Protein AF-A0A524F9W1-F1 (afdb_monomer_lite)

Secondary structure (DSSP, 8-state):
-----PPPPPP-SS--HHHHHHT-SS---EEEEEE-TTS-EEEEEESSEEE-SSS-EEE-------

pLDDT: mean 87.45, std 11.75, range [48.06, 97.62]

Foldseek 3Di:
DDDDDPDDDDDDQWDDPVQQVVFPPQFDWDWDWDADPVRDIDIDIFGAKGAPGGRDIDGDDPDDDD

Sequence (66 aa):
MMEQKEELPLWTSELSEEIIKFTQPDIMVKLIATVDPRNWPHITMISSNRAISHDQIVWGQFTIGT

Structure (mmCIF, N/CA/C/O backbone):
data_AF-A0A524F9W1-F1
#
_entry.id   AF-A0A524F9W1-F1
#
loop_
_atom_site.group_PDB
_atom_site.id
_atom_site.type_symbol
_atom_site.label_atom_id
_atom_site.label_alt_id
_atom_site.label_comp_id
_atom_site.label_asym_id
_atom_site.label_entity_id
_atom_site.label_seq_id
_atom_site.pdbx_PDB_ins_code
_atom_site.Cartn_x
_atom_site.Cartn_y
_atom_site.Cartn_z
_atom_site.occupancy
_atom_site.B_iso_or_equiv
_atom_site.auth_seq_id
_atom_site.auth_comp_id
_atom_site.auth_asym_id
_atom_site.auth_atom_id
_atom_site.pdbx_PDB_model_num
ATOM 1 N N . MET A 1 1 ? 11.901 -4.101 38.116 1.00 51.75 1 MET A N 1
ATOM 2 C CA . MET A 1 1 ? 10.849 -3.659 37.179 1.00 51.75 1 MET A CA 1
ATOM 3 C C . MET A 1 1 ? 10.691 -4.768 36.157 1.00 51.75 1 MET A C 1
ATOM 5 O O . MET A 1 1 ? 11.703 -5.168 35.602 1.00 51.75 1 MET A O 1
ATOM 9 N N . MET A 1 2 ? 9.502 -5.357 36.018 1.00 53.66 2 MET A N 1
ATOM 10 C CA . MET A 1 2 ? 9.252 -6.376 34.991 1.00 53.66 2 MET A CA 1
ATOM 11 C C . MET A 1 2 ? 9.011 -5.657 33.667 1.00 53.66 2 MET A C 1
ATOM 13 O O . MET A 1 2 ? 8.092 -4.851 33.562 1.00 53.66 2 MET A O 1
ATOM 17 N N . GLU A 1 3 ? 9.875 -5.914 32.695 1.00 64.19 3 GLU A N 1
ATOM 18 C CA . GLU A 1 3 ? 9.731 -5.442 31.324 1.00 64.19 3 GLU A CA 1
ATOM 19 C C . GLU A 1 3 ? 8.553 -6.204 30.698 1.00 64.19 3 GLU A C 1
ATOM 21 O O . GLU A 1 3 ? 8.611 -7.425 30.534 1.00 64.19 3 GLU A O 1
ATOM 26 N N . GLN A 1 4 ? 7.435 -5.517 30.444 1.00 67.19 4 GLN A N 1
ATOM 27 C CA . GLN A 1 4 ? 6.342 -6.099 29.670 1.00 67.19 4 GLN A CA 1
ATOM 28 C C . GLN A 1 4 ? 6.831 -6.229 28.233 1.00 67.19 4 GLN A C 1
ATOM 30 O O . GLN A 1 4 ? 7.025 -5.238 27.534 1.00 67.19 4 GLN A O 1
ATOM 35 N N . LYS A 1 5 ? 7.088 -7.465 27.816 1.00 66.19 5 LYS A N 1
ATOM 36 C CA . LYS A 1 5 ? 7.438 -7.774 26.439 1.00 66.19 5 LYS A CA 1
ATOM 37 C C . LYS A 1 5 ? 6.152 -7.674 25.624 1.00 66.19 5 LYS A C 1
ATOM 39 O O . LYS A 1 5 ? 5.318 -8.570 25.708 1.00 66.19 5 LYS A O 1
ATOM 44 N N . GLU A 1 6 ? 5.963 -6.568 24.908 1.00 76.31 6 GLU A N 1
ATOM 45 C CA . GLU A 1 6 ? 4.881 -6.468 23.928 1.00 76.31 6 GLU A CA 1
ATOM 4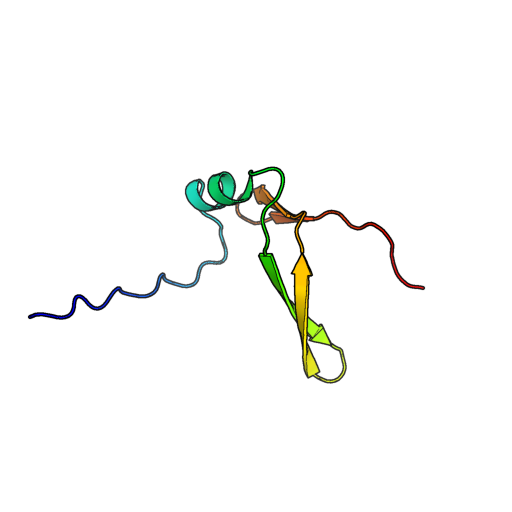6 C C . GLU A 1 6 ? 5.069 -7.587 22.901 1.00 76.31 6 GLU A C 1
ATOM 48 O O . GLU A 1 6 ? 6.097 -7.674 22.222 1.00 76.31 6 GLU A O 1
ATOM 53 N N . GLU A 1 7 ? 4.104 -8.502 22.843 1.00 79.31 7 GLU A N 1
ATOM 54 C CA . GLU A 1 7 ? 4.070 -9.505 21.791 1.00 79.31 7 GLU A CA 1
ATOM 55 C C . GLU A 1 7 ? 3.826 -8.785 20.466 1.00 79.31 7 GLU A C 1
ATOM 57 O O . GLU A 1 7 ? 2.864 -8.028 20.318 1.00 79.31 7 GLU A O 1
ATOM 62 N N . LEU A 1 8 ? 4.730 -8.992 19.505 1.00 73.88 8 LEU A N 1
ATOM 63 C CA . LEU A 1 8 ? 4.539 -8.460 18.163 1.00 73.88 8 LEU A CA 1
ATOM 64 C C . LEU A 1 8 ? 3.240 -9.041 17.586 1.00 73.88 8 LEU A C 1
ATOM 66 O O . LEU A 1 8 ? 2.987 -10.238 17.755 1.00 73.88 8 LEU A O 1
ATOM 70 N N . PRO A 1 9 ? 2.431 -8.232 16.886 1.00 74.94 9 PRO A N 1
ATOM 71 C CA . PRO A 1 9 ? 1.215 -8.729 16.267 1.00 74.94 9 PRO A CA 1
ATOM 72 C C . PRO A 1 9 ? 1.536 -9.858 15.282 1.00 74.94 9 PRO A C 1
ATOM 74 O O . PRO A 1 9 ? 2.541 -9.824 14.565 1.00 74.94 9 PRO A O 1
ATOM 77 N N . LEU A 1 10 ? 0.666 -10.867 15.248 1.00 82.25 10 LEU A N 1
ATOM 78 C CA . LEU A 1 10 ? 0.748 -11.945 14.269 1.00 82.25 10 LEU A CA 1
ATOM 79 C C . LEU A 1 10 ? 0.570 -11.373 12.859 1.00 82.25 10 LEU A C 1
ATOM 81 O O . LEU A 1 10 ? -0.312 -10.549 12.613 1.00 82.25 10 LEU A O 1
ATOM 85 N N . TRP A 1 11 ? 1.397 -11.841 11.925 1.00 86.69 11 TRP A N 1
ATOM 86 C CA . TRP A 1 11 ? 1.241 -11.507 10.515 1.00 86.69 11 TRP A CA 1
ATOM 87 C C . TRP A 1 11 ? -0.096 -12.043 9.999 1.00 86.69 11 TRP A C 1
ATOM 89 O O . TRP A 1 11 ? -0.406 -13.222 10.163 1.00 86.69 11 TRP A O 1
ATOM 99 N N . THR A 1 12 ? -0.869 -11.172 9.358 1.00 90.56 12 THR A N 1
ATOM 100 C CA . THR A 1 12 ? -2.179 -11.477 8.777 1.00 90.56 12 THR A CA 1
ATOM 101 C C . THR A 1 12 ? -2.240 -10.961 7.342 1.00 90.56 12 THR A C 1
ATOM 103 O O . THR A 1 12 ? -1.595 -9.967 7.007 1.00 90.56 12 THR A O 1
ATOM 106 N N . SER A 1 13 ? -3.001 -11.647 6.490 1.00 90.25 13 SER A N 1
ATOM 107 C CA . SER A 1 13 ? -3.303 -11.207 5.122 1.00 90.25 13 SER A CA 1
ATOM 108 C C . SER A 1 13 ? -4.447 -10.194 5.055 1.00 90.25 13 SER A C 1
ATOM 110 O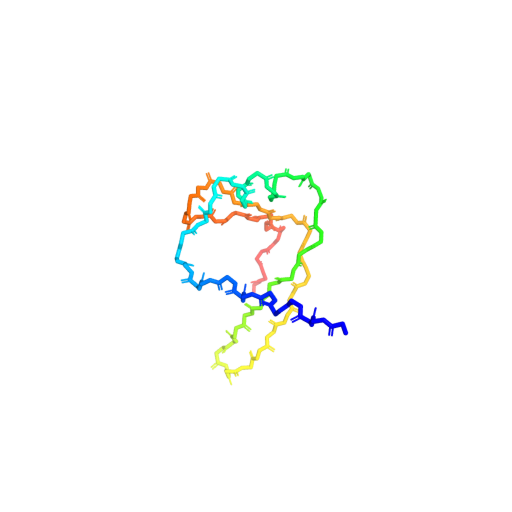 O . SER A 1 13 ? -4.690 -9.638 3.989 1.00 90.25 13 SER A O 1
ATOM 112 N N . GLU A 1 14 ? -5.146 -9.963 6.168 1.00 94.81 14 GLU A N 1
ATOM 113 C CA . GLU A 1 14 ? -6.322 -9.097 6.236 1.00 94.81 14 GLU A CA 1
ATOM 114 C C . GLU A 1 14 ? -6.117 -7.933 7.207 1.00 94.81 14 GLU A C 1
ATOM 116 O O . GLU A 1 14 ? -5.631 -8.099 8.329 1.00 94.81 14 GLU A O 1
ATOM 121 N N . LEU A 1 15 ? -6.532 -6.744 6.776 1.00 93.75 15 LEU A N 1
ATOM 122 C CA . LEU A 1 15 ? -6.564 -5.530 7.581 1.00 93.75 15 LEU A CA 1
ATOM 123 C C . LEU A 1 15 ? -7.779 -5.553 8.511 1.00 93.75 15 LEU A C 1
ATOM 125 O O . LEU A 1 15 ? -8.889 -5.862 8.086 1.00 93.75 15 LEU A O 1
ATOM 129 N N . SER A 1 16 ? -7.599 -5.174 9.776 1.00 94.38 16 SER A N 1
ATOM 130 C CA . SER A 1 16 ? -8.725 -4.980 10.694 1.00 94.38 16 SER A CA 1
ATOM 131 C C . SER A 1 16 ? -9.471 -3.676 10.391 1.00 94.38 16 SER A C 1
ATOM 133 O O . SER A 1 16 ? -8.921 -2.749 9.791 1.00 94.38 16 SER A O 1
ATOM 135 N N . GLU A 1 17 ? -10.711 -3.552 10.873 1.00 95.75 17 GLU A N 1
ATOM 136 C CA . GLU A 1 17 ? -11.454 -2.288 10.773 1.00 95.75 17 GLU A CA 1
ATOM 137 C C . GLU A 1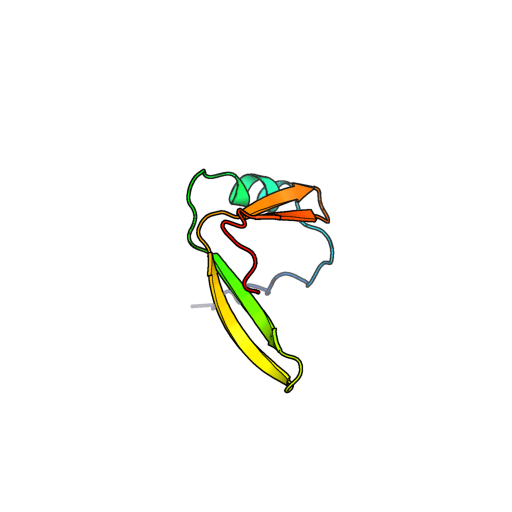 17 ? -10.710 -1.108 11.412 1.00 95.75 17 GLU A C 1
ATOM 139 O O . GLU A 1 17 ? -10.808 0.024 10.939 1.00 95.75 17 GLU A O 1
ATOM 144 N N . GLU A 1 18 ? -9.973 -1.363 12.494 1.00 94.44 18 GLU A N 1
ATOM 145 C CA . GLU A 1 18 ? -9.164 -0.357 13.177 1.00 94.44 18 GLU A CA 1
ATOM 146 C C . GLU A 1 18 ? -8.050 0.165 12.268 1.00 94.44 18 GLU A C 1
ATOM 148 O O . GLU A 1 18 ? -7.892 1.377 12.129 1.00 94.44 18 GLU A O 1
ATOM 153 N N . ILE A 1 19 ? -7.342 -0.728 11.570 1.00 92.31 19 ILE A N 1
ATOM 154 C CA . ILE A 1 19 ? -6.303 -0.341 10.611 1.00 92.31 19 ILE A CA 1
ATOM 155 C C . ILE A 1 19 ? -6.909 0.391 9.413 1.00 92.31 19 ILE A C 1
ATOM 157 O O . ILE A 1 19 ? -6.369 1.409 8.973 1.00 92.31 19 ILE A O 1
ATOM 161 N N . ILE A 1 20 ? -8.061 -0.059 8.909 1.00 95.75 20 ILE A N 1
ATOM 162 C CA . ILE A 1 20 ? -8.750 0.639 7.819 1.00 95.75 20 ILE A CA 1
ATOM 163 C C . ILE A 1 20 ? -9.060 2.081 8.237 1.00 95.75 20 ILE A C 1
ATOM 165 O O . ILE A 1 20 ? -8.695 3.005 7.505 1.00 95.75 20 ILE A O 1
ATOM 169 N N . LYS A 1 21 ? -9.635 2.285 9.432 1.00 95.88 21 LYS A N 1
ATOM 170 C CA . LYS A 1 21 ? -9.926 3.612 10.008 1.00 95.88 21 LYS A CA 1
ATOM 171 C C . LYS A 1 21 ? -8.657 4.438 10.224 1.00 95.88 21 LYS A C 1
ATOM 173 O O . LYS A 1 21 ? -8.629 5.608 9.850 1.00 95.88 21 LYS A O 1
ATOM 178 N N . PHE A 1 22 ? -7.594 3.828 10.746 1.00 93.94 22 PHE A N 1
ATOM 179 C CA . PHE A 1 22 ? -6.297 4.474 10.959 1.00 93.94 22 PHE A CA 1
ATOM 180 C C . PHE A 1 22 ? -5.721 5.065 9.667 1.00 93.94 22 PHE A C 1
ATOM 182 O O . PHE A 1 22 ? -5.111 6.129 9.692 1.00 93.94 22 PHE A O 1
ATOM 189 N N . THR A 1 23 ? -5.948 4.421 8.520 1.00 93.25 23 THR A N 1
ATOM 190 C CA . THR A 1 23 ? -5.417 4.894 7.233 1.00 93.25 23 THR A CA 1
ATOM 191 C C . THR A 1 23 ? -6.238 5.985 6.538 1.00 93.25 23 THR A C 1
ATOM 193 O O . THR A 1 23 ? -5.814 6.424 5.471 1.00 93.25 23 THR A O 1
ATOM 196 N N . GLN A 1 24 ? -7.373 6.419 7.103 1.00 94.44 24 GLN A N 1
ATOM 197 C CA . GLN A 1 24 ? -8.276 7.403 6.484 1.00 94.44 24 GLN A CA 1
ATOM 198 C C . GLN A 1 24 ? -7.883 8.892 6.550 1.00 94.44 24 GLN A C 1
ATOM 200 O O . GLN A 1 24 ? -8.479 9.637 5.774 1.00 94.44 24 GLN A O 1
ATOM 205 N N . PRO A 1 25 ? -6.962 9.383 7.409 1.00 93.12 25 PRO A N 1
ATOM 206 C CA . PRO A 1 25 ? -6.576 10.795 7.383 1.00 93.12 25 PRO A CA 1
ATOM 207 C C . PRO A 1 25 ? -6.126 11.261 5.992 1.00 93.12 25 PRO A C 1
ATOM 209 O O . PRO A 1 25 ? -5.412 10.537 5.299 1.00 93.12 25 PRO A O 1
ATOM 212 N N . ASP A 1 26 ? -6.499 12.489 5.618 1.00 84.31 26 ASP A N 1
ATOM 213 C CA . ASP A 1 26 ? -6.268 13.041 4.271 1.00 84.31 26 ASP A CA 1
ATOM 214 C C . ASP A 1 26 ? -4.785 13.067 3.871 1.00 84.31 26 ASP A C 1
ATOM 216 O O . ASP A 1 26 ? -4.440 12.902 2.699 1.00 84.31 26 ASP A O 1
ATOM 220 N N . ILE A 1 27 ? -3.899 13.273 4.850 1.00 85.12 27 ILE A N 1
ATOM 221 C CA . ILE A 1 27 ? -2.447 13.267 4.677 1.00 85.12 27 ILE A CA 1
ATOM 222 C C . ILE A 1 27 ? -1.830 12.443 5.805 1.00 85.12 27 ILE A C 1
ATOM 224 O O . ILE A 1 27 ? -1.946 12.787 6.980 1.00 85.12 27 ILE A O 1
ATOM 228 N N . MET A 1 28 ? -1.119 11.379 5.440 1.00 90.12 28 MET A N 1
ATOM 229 C CA . MET A 1 28 ? -0.319 10.579 6.365 1.00 90.12 28 MET A CA 1
ATOM 230 C C . MET A 1 28 ? 0.975 10.172 5.670 1.00 90.12 28 MET A C 1
ATOM 232 O O . MET A 1 28 ? 0.936 9.606 4.583 1.00 90.12 28 MET A O 1
ATOM 236 N N . VAL A 1 29 ? 2.123 10.427 6.301 1.00 91.25 29 VAL A N 1
ATOM 237 C CA . VAL A 1 29 ? 3.415 9.955 5.787 1.00 91.25 29 VAL A CA 1
ATOM 238 C C . VAL A 1 29 ? 3.520 8.452 6.017 1.00 91.25 29 VAL A C 1
ATOM 240 O O . VAL A 1 29 ? 3.478 7.993 7.157 1.00 91.25 29 VAL A O 1
ATOM 243 N N . LYS A 1 30 ? 3.670 7.690 4.935 1.00 91.50 30 LYS A N 1
ATOM 244 C CA . LYS A 1 30 ? 3.858 6.238 4.964 1.00 91.50 30 LYS A CA 1
ATOM 245 C C . LYS A 1 30 ? 5.069 5.846 4.126 1.00 91.50 30 LYS A C 1
ATOM 247 O O . LYS A 1 30 ? 5.501 6.583 3.238 1.00 91.50 30 LYS A O 1
ATOM 252 N N . LEU A 1 31 ? 5.620 4.676 4.425 1.00 93.44 31 LEU A N 1
ATOM 253 C CA . LEU A 1 31 ? 6.752 4.092 3.713 1.00 93.44 31 LEU A CA 1
ATOM 254 C C . LEU A 1 31 ? 6.286 2.823 3.000 1.00 93.44 31 LEU A C 1
ATOM 256 O O . LEU A 1 31 ? 5.661 1.963 3.616 1.00 93.44 31 LEU A O 1
ATOM 260 N N . ILE A 1 32 ? 6.594 2.710 1.711 1.00 91.69 32 ILE A N 1
ATOM 261 C CA . ILE A 1 32 ? 6.367 1.505 0.911 1.00 91.69 32 ILE A CA 1
ATOM 262 C C . ILE A 1 32 ? 7.726 0.919 0.555 1.00 91.69 32 ILE A C 1
ATOM 264 O O . ILE A 1 32 ? 8.570 1.619 -0.003 1.00 91.69 32 ILE A O 1
ATOM 268 N N . ALA A 1 33 ? 7.915 -0.364 0.853 1.00 94.00 33 ALA A N 1
ATOM 269 C CA . ALA A 1 33 ? 9.074 -1.121 0.411 1.00 94.00 33 ALA A CA 1
ATOM 270 C C . ALA A 1 33 ? 8.706 -1.990 -0.799 1.00 94.00 33 ALA A C 1
ATOM 272 O O . ALA A 1 33 ? 7.681 -2.670 -0.787 1.00 94.00 33 ALA A O 1
ATOM 273 N N . THR A 1 34 ? 9.541 -1.982 -1.833 1.00 94.44 34 THR A N 1
ATOM 274 C CA . THR A 1 34 ? 9.422 -2.861 -3.004 1.00 94.44 34 THR A CA 1
ATOM 275 C C . THR A 1 34 ? 10.762 -3.518 -3.307 1.00 94.44 34 THR A C 1
ATOM 277 O O . THR A 1 34 ? 11.805 -3.098 -2.806 1.00 94.44 34 THR A O 1
ATOM 280 N N . VAL A 1 35 ? 10.740 -4.570 -4.122 1.00 96.75 35 VAL A N 1
ATOM 281 C CA . VAL A 1 35 ? 11.942 -5.223 -4.645 1.00 96.75 35 VAL A CA 1
ATOM 282 C C . VAL A 1 35 ? 11.892 -5.131 -6.164 1.00 96.75 35 VAL A C 1
ATOM 284 O O . VAL A 1 35 ? 10.862 -5.434 -6.765 1.00 96.75 35 VAL A O 1
ATOM 287 N N . ASP A 1 36 ? 12.974 -4.666 -6.785 1.00 93.56 36 ASP A N 1
ATOM 288 C CA . ASP A 1 36 ? 13.051 -4.548 -8.244 1.00 93.56 36 ASP A CA 1
ATOM 289 C C . ASP A 1 36 ? 13.447 -5.882 -8.924 1.00 93.56 36 ASP A C 1
ATOM 291 O O . ASP A 1 36 ? 13.820 -6.842 -8.243 1.00 93.56 36 ASP A O 1
ATOM 295 N N . PRO A 1 37 ? 13.427 -5.975 -10.270 1.00 96.56 37 PRO A N 1
ATOM 296 C CA . PRO A 1 37 ? 13.831 -7.193 -10.984 1.00 96.56 37 PRO A CA 1
ATOM 297 C C . PRO A 1 37 ? 15.292 -7.634 -10.775 1.00 96.56 37 PRO A C 1
ATOM 299 O O . PRO A 1 37 ? 15.645 -8.752 -11.138 1.00 96.56 37 PRO A O 1
ATOM 302 N N . ARG A 1 38 ? 16.155 -6.780 -10.208 1.00 97.56 38 ARG A N 1
ATOM 303 C CA . ARG A 1 38 ? 17.543 -7.112 -9.835 1.00 97.56 38 ARG A CA 1
ATOM 304 C C . ARG A 1 38 ? 17.641 -7.617 -8.394 1.00 97.56 38 ARG A C 1
ATOM 306 O O . ARG A 1 38 ? 18.744 -7.864 -7.912 1.00 97.56 38 ARG A O 1
ATOM 313 N N . ASN A 1 39 ? 16.502 -7.779 -7.722 1.00 96.44 39 ASN A N 1
ATOM 314 C CA . ASN A 1 39 ? 16.380 -8.181 -6.329 1.00 96.44 39 ASN A CA 1
ATOM 315 C C . ASN A 1 39 ? 16.913 -7.133 -5.336 1.00 96.44 39 ASN A C 1
ATOM 317 O O . ASN A 1 39 ? 17.390 -7.482 -4.254 1.00 96.44 39 ASN A O 1
ATOM 321 N N . TRP A 1 40 ? 16.870 -5.847 -5.701 1.00 97.50 40 TRP A N 1
ATOM 322 C CA . TRP A 1 40 ? 17.289 -4.758 -4.816 1.00 97.50 40 TRP A CA 1
ATOM 323 C C . TRP A 1 40 ? 16.090 -4.135 -4.098 1.00 97.50 40 TRP A C 1
ATOM 325 O O . TRP A 1 40 ? 15.075 -3.865 -4.749 1.00 97.50 40 TRP A O 1
ATOM 335 N N . PRO A 1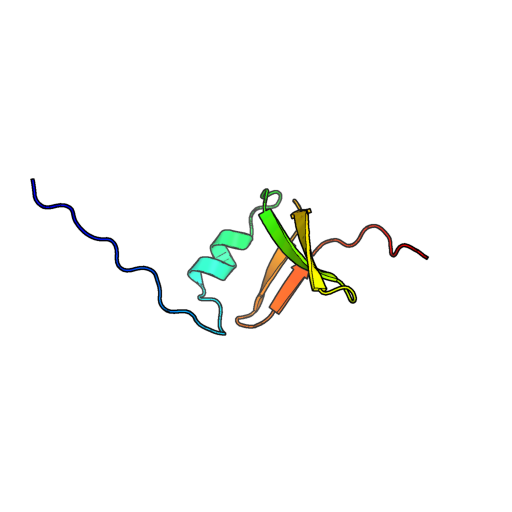 41 ? 16.186 -3.895 -2.775 1.00 97.62 41 PRO A N 1
ATOM 336 C CA . PRO A 1 41 ? 15.123 -3.259 -2.017 1.00 97.62 41 PRO A CA 1
ATOM 337 C C . PRO A 1 41 ? 15.090 -1.752 -2.283 1.00 97.62 41 PRO A C 1
ATOM 339 O O . PRO A 1 41 ? 16.123 -1.081 -2.282 1.00 97.62 41 PRO A O 1
ATOM 342 N N . HIS A 1 42 ? 13.886 -1.214 -2.433 1.00 95.94 42 HIS A N 1
ATOM 343 C CA . HIS A 1 42 ? 13.618 0.214 -2.571 1.00 95.94 42 HIS A CA 1
ATOM 344 C C . HIS A 1 42 ? 12.617 0.644 -1.510 1.00 95.94 42 HIS A C 1
ATOM 346 O O . HIS A 1 42 ? 11.657 -0.075 -1.247 1.00 95.94 42 HIS A O 1
ATOM 352 N N . ILE A 1 43 ? 12.817 1.823 -0.921 1.00 95.31 43 ILE A N 1
ATOM 353 C CA . ILE A 1 43 ? 11.859 2.438 0.001 1.00 95.31 43 ILE A CA 1
ATOM 354 C C . ILE A 1 43 ? 11.378 3.746 -0.615 1.00 95.31 43 ILE A C 1
ATOM 356 O O . ILE A 1 43 ? 12.178 4.610 -0.964 1.00 95.31 43 ILE A O 1
ATOM 360 N N . THR A 1 44 ? 10.063 3.892 -0.730 1.00 91.75 44 THR A N 1
ATOM 361 C CA . THR A 1 44 ? 9.400 5.099 -1.225 1.00 91.75 44 THR A CA 1
ATOM 362 C C . THR A 1 44 ? 8.569 5.720 -0.115 1.00 91.75 44 THR A C 1
ATOM 364 O O . THR A 1 44 ? 7.783 5.036 0.541 1.00 91.75 44 THR A O 1
ATOM 367 N N . MET A 1 45 ? 8.713 7.029 0.077 1.00 93.12 45 MET A N 1
ATOM 368 C CA . MET A 1 45 ? 7.810 7.804 0.920 1.00 93.12 45 MET A CA 1
ATOM 369 C C . MET A 1 45 ? 6.559 8.173 0.121 1.00 93.12 45 MET A C 1
ATOM 371 O O . MET A 1 45 ? 6.663 8.742 -0.965 1.00 93.12 45 MET A O 1
ATOM 375 N N . ILE A 1 46 ? 5.383 7.875 0.668 1.00 90.88 46 ILE A N 1
ATOM 376 C CA . ILE A 1 46 ? 4.089 8.197 0.067 1.00 90.88 46 ILE A CA 1
ATOM 377 C C . ILE A 1 46 ? 3.192 8.881 1.099 1.00 90.88 46 ILE A C 1
ATOM 379 O O . ILE A 1 46 ? 3.116 8.450 2.246 1.00 90.88 46 ILE A O 1
ATOM 383 N N . SER A 1 47 ? 2.524 9.963 0.702 1.00 91.12 47 SER A N 1
ATOM 384 C CA . SER A 1 47 ? 1.589 10.700 1.566 1.00 91.12 47 SER A CA 1
ATOM 385 C C . SER A 1 47 ? 0.118 10.384 1.283 1.00 91.12 47 SER A C 1
ATOM 387 O O . SER A 1 47 ? -0.748 10.669 2.107 1.00 91.12 47 SER A O 1
ATOM 389 N N . SER A 1 48 ? -0.164 9.808 0.111 1.00 89.81 48 SER A N 1
ATOM 390 C CA . SER A 1 48 ? -1.515 9.586 -0.403 1.00 89.81 48 SER A CA 1
ATOM 391 C C . SER A 1 48 ? -1.761 8.106 -0.670 1.00 89.81 48 SER A C 1
ATOM 393 O O . SER A 1 48 ? -1.700 7.653 -1.811 1.00 89.81 48 SER A O 1
ATOM 395 N N . ASN A 1 49 ? -2.060 7.347 0.380 1.00 92.06 49 ASN A N 1
ATOM 396 C CA . ASN A 1 49 ? -2.615 6.000 0.276 1.00 92.06 49 ASN A CA 1
ATOM 397 C C . ASN A 1 49 ? -3.598 5.720 1.417 1.00 92.06 49 ASN A C 1
ATOM 399 O O . ASN A 1 49 ? -3.497 6.318 2.485 1.00 92.06 49 ASN A O 1
ATOM 403 N N . ARG A 1 50 ? -4.517 4.776 1.230 1.00 94.06 50 ARG A N 1
ATOM 404 C CA . ARG A 1 50 ? -5.441 4.311 2.275 1.00 94.06 50 ARG A CA 1
ATOM 405 C C . ARG A 1 50 ? -5.957 2.911 1.979 1.00 94.06 50 ARG A C 1
ATOM 407 O O . ARG A 1 50 ? -6.019 2.517 0.816 1.00 94.06 50 ARG A O 1
ATOM 414 N N . ALA A 1 51 ? -6.350 2.185 3.016 1.00 95.31 51 ALA A N 1
ATOM 415 C CA . ALA A 1 51 ? -7.113 0.957 2.849 1.00 95.31 51 ALA A CA 1
ATOM 416 C C . ALA A 1 51 ? -8.570 1.285 2.488 1.00 95.31 51 ALA A C 1
ATOM 418 O O . ALA A 1 51 ? -9.132 2.258 3.000 1.00 95.31 51 ALA A O 1
ATOM 419 N N . ILE A 1 52 ? -9.168 0.487 1.601 1.00 95.94 52 ILE A N 1
ATOM 420 C CA . ILE A 1 52 ? -10.585 0.615 1.206 1.00 95.94 52 ILE A CA 1
ATOM 421 C C . ILE A 1 52 ? -11.404 -0.650 1.485 1.00 95.94 52 ILE A C 1
ATOM 423 O O . ILE A 1 52 ? -12.630 -0.587 1.500 1.00 95.94 52 ILE A O 1
ATOM 427 N N . SER A 1 53 ? -10.735 -1.768 1.754 1.00 96.81 53 SER A N 1
ATOM 428 C CA . SER A 1 53 ? -11.312 -3.038 2.196 1.00 96.81 53 SER A CA 1
ATOM 429 C C . SER A 1 53 ? -10.283 -3.788 3.051 1.00 96.81 53 SER A C 1
ATOM 431 O O . SER A 1 53 ? -9.176 -3.295 3.285 1.00 96.81 53 SER A O 1
ATOM 433 N N . HIS A 1 54 ? -10.645 -4.984 3.512 1.00 96.81 54 HIS A N 1
ATOM 434 C CA . HIS A 1 54 ? -9.771 -5.855 4.302 1.00 96.81 54 HIS A CA 1
ATOM 435 C C . HIS A 1 54 ? -8.532 -6.341 3.533 1.00 96.81 54 HIS A C 1
ATOM 437 O O . HIS A 1 54 ? -7.533 -6.691 4.149 1.00 96.81 54 HIS A O 1
ATOM 443 N N . ASP A 1 55 ? -8.571 -6.326 2.205 1.00 96.38 55 ASP A N 1
ATOM 444 C CA . ASP A 1 55 ? -7.562 -6.901 1.312 1.00 96.38 55 ASP A CA 1
ATOM 445 C C . ASP A 1 55 ? -7.012 -5.899 0.281 1.00 96.38 55 ASP A C 1
ATOM 447 O O . ASP A 1 55 ? -6.185 -6.258 -0.558 1.00 96.38 55 ASP A O 1
ATOM 451 N N . GLN A 1 56 ? -7.445 -4.633 0.331 1.00 95.56 56 GLN A N 1
ATOM 452 C CA . GLN A 1 56 ? -7.114 -3.646 -0.695 1.00 95.56 56 GLN A CA 1
ATOM 453 C C . GLN A 1 56 ? -6.655 -2.304 -0.124 1.00 95.56 56 GLN A C 1
ATOM 455 O O . GLN A 1 56 ? -7.311 -1.671 0.710 1.00 95.56 56 GLN A O 1
ATOM 460 N N . ILE A 1 57 ? -5.544 -1.819 -0.682 1.00 93.62 57 ILE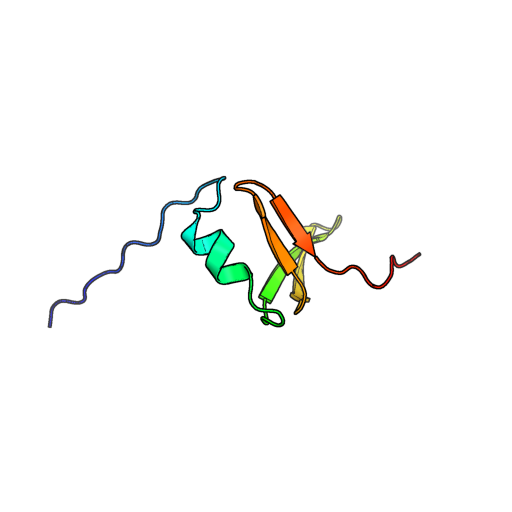 A N 1
ATOM 461 C CA . ILE A 1 57 ? -5.005 -0.473 -0.481 1.00 93.62 57 ILE A CA 1
ATOM 462 C C . ILE A 1 57 ? -5.005 0.253 -1.825 1.00 93.62 57 ILE A C 1
ATOM 464 O O . ILE A 1 57 ? -4.611 -0.308 -2.845 1.00 93.62 57 ILE A O 1
ATOM 468 N N . VAL A 1 58 ? -5.414 1.518 -1.813 1.00 92.75 58 VAL A N 1
ATOM 469 C CA . VAL A 1 58 ? -5.332 2.425 -2.964 1.00 92.75 58 VAL A CA 1
ATOM 470 C C . VAL A 1 58 ? -4.382 3.568 -2.658 1.00 92.75 58 VAL A C 1
ATOM 472 O O . VAL A 1 58 ? -4.228 3.968 -1.502 1.00 92.75 58 VAL A O 1
ATOM 475 N N . TRP A 1 59 ? -3.763 4.125 -3.691 1.00 90.88 59 TRP A N 1
ATOM 476 C CA . TRP A 1 59 ? -2.889 5.283 -3.570 1.00 90.88 59 TRP A CA 1
ATOM 477 C C . TRP A 1 59 ? -3.026 6.222 -4.759 1.00 90.88 59 TRP A C 1
ATOM 479 O O . TRP A 1 59 ? -3.456 5.831 -5.843 1.00 90.88 59 TRP A O 1
ATOM 489 N N . GLY A 1 60 ? -2.663 7.482 -4.538 1.00 86.38 60 GLY A N 1
ATOM 490 C CA . GLY A 1 60 ? -2.570 8.466 -5.604 1.00 86.38 60 GLY A CA 1
ATOM 491 C C . GLY A 1 60 ? -1.371 8.155 -6.493 1.00 86.38 60 GLY A C 1
ATOM 492 O O . GLY A 1 60 ? -0.236 8.135 -6.022 1.00 86.38 60 GLY A O 1
ATOM 493 N N . GLN A 1 61 ? -1.615 7.936 -7.781 1.00 79.06 61 GLN A N 1
ATOM 494 C CA . GLN A 1 61 ? -0.573 7.836 -8.795 1.00 79.06 61 GLN A CA 1
ATOM 495 C C . GLN A 1 61 ? -0.627 9.083 -9.674 1.00 79.06 61 GLN A C 1
ATOM 497 O O . GLN A 1 61 ? -1.589 9.283 -10.408 1.00 79.06 61 GLN A O 1
ATOM 502 N N . PHE A 1 62 ? 0.394 9.936 -9.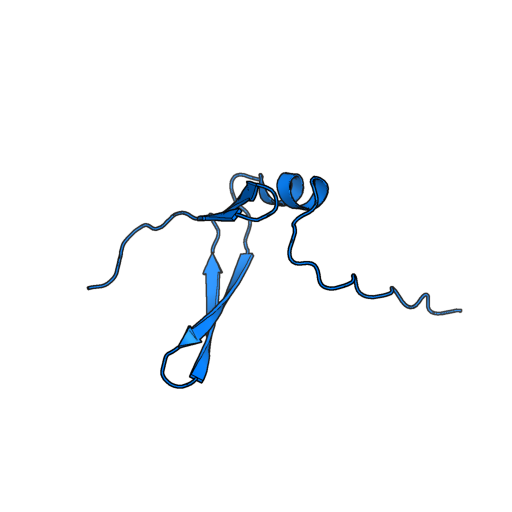578 1.00 71.81 62 PHE A N 1
ATOM 503 C CA . PHE A 1 62 ? 0.424 11.186 -10.342 1.00 71.81 62 PHE A CA 1
ATOM 504 C C . PHE A 1 62 ? 0.837 10.955 -11.802 1.00 71.81 62 PHE A C 1
ATOM 506 O O . PHE A 1 62 ? 0.227 11.503 -12.713 1.00 71.81 62 PHE A O 1
ATOM 513 N N . THR A 1 63 ? 1.849 10.111 -12.035 1.00 72.56 63 THR A N 1
ATOM 514 C CA . THR A 1 63 ? 2.300 9.727 -13.383 1.00 72.56 63 THR A CA 1
ATOM 515 C C . THR A 1 63 ? 2.789 8.278 -13.385 1.00 72.56 63 THR A C 1
ATOM 517 O O . THR A 1 63 ? 3.238 7.768 -12.354 1.00 72.56 63 THR A O 1
ATOM 520 N N . ILE A 1 64 ? 2.722 7.626 -14.544 1.00 73.00 64 ILE A N 1
ATOM 521 C CA . ILE A 1 64 ? 3.481 6.409 -14.840 1.00 73.00 64 ILE A CA 1
ATOM 522 C C . ILE A 1 64 ? 4.714 6.872 -15.618 1.00 73.00 64 ILE A C 1
ATOM 524 O O . ILE A 1 64 ? 4.564 7.521 -16.652 1.00 73.00 64 ILE A O 1
ATOM 528 N N . GLY A 1 65 ? 5.915 6.586 -15.113 1.00 72.12 65 GLY A N 1
ATOM 529 C CA . GLY A 1 65 ? 7.134 6.795 -15.894 1.00 72.12 65 GLY A CA 1
ATOM 530 C C . GLY A 1 65 ? 7.114 5.893 -17.129 1.00 72.12 65 GLY A C 1
ATOM 531 O O . GLY A 1 65 ? 6.778 4.715 -17.008 1.00 72.12 65 GLY A O 1
ATOM 532 N N . THR A 1 66 ? 7.414 6.460 -18.297 1.00 48.06 66 THR A N 1
ATOM 533 C CA . THR A 1 66 ? 7.605 5.726 -19.561 1.00 48.06 66 THR A CA 1
ATOM 534 C C . THR A 1 66 ? 8.951 5.034 -19.612 1.00 48.06 66 THR A C 1
ATOM 536 O O . THR A 1 66 ? 9.935 5.695 -19.203 1.00 48.06 66 THR A O 1
#

Radius of gyration: 15.79 Å; chains: 1; bounding box: 29×25×57 Å